Protein AF-A0A430BN95-F1 (afdb_monomer_lite)

Organism: Sphingobium yanoikuyae (NCBI:txid13690)

pLDDT: mean 80.83, std 14.02, range [42.5, 96.94]

Structure (mmCIF, N/CA/C/O backbone):
data_AF-A0A430BN95-F1
#
_entry.id   AF-A0A430BN95-F1
#
loop_
_atom_site.group_PDB
_atom_site.id
_atom_site.type_symbol
_atom_site.label_atom_id
_at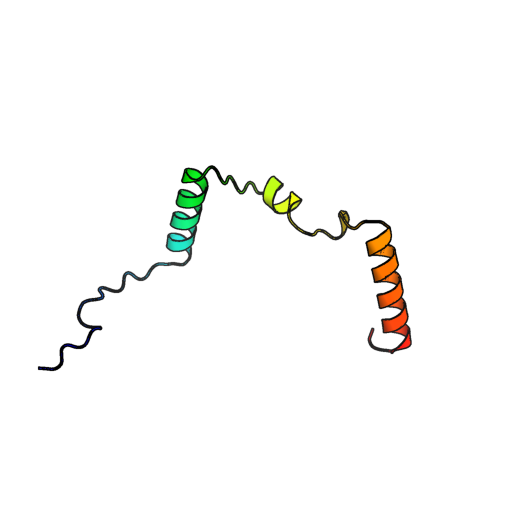om_site.label_alt_id
_atom_site.label_comp_id
_atom_site.label_asym_id
_atom_site.label_entity_id
_atom_site.label_seq_id
_atom_site.pdbx_PDB_ins_code
_atom_site.Cartn_x
_atom_site.Cartn_y
_atom_site.Cartn_z
_atom_site.occupancy
_atom_site.B_iso_or_equiv
_atom_site.auth_seq_id
_atom_site.auth_comp_id
_atom_site.auth_asym_id
_atom_site.auth_atom_id
_atom_site.pdbx_PDB_model_num
ATOM 1 N N . MET A 1 1 ? 28.875 -46.659 -4.635 1.00 42.50 1 MET A N 1
ATOM 2 C CA . MET A 1 1 ? 29.331 -45.311 -5.036 1.00 42.50 1 MET A CA 1
ATOM 3 C C . MET 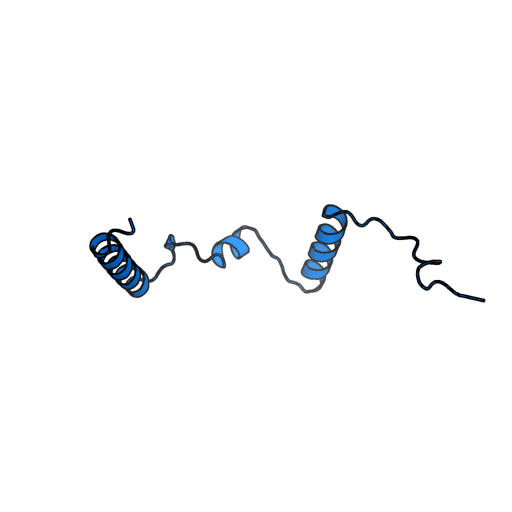A 1 1 ? 28.164 -44.366 -4.860 1.00 42.50 1 MET A C 1
ATOM 5 O O . MET A 1 1 ? 27.248 -44.384 -5.668 1.00 42.50 1 MET A O 1
ATOM 9 N N . ASP A 1 2 ? 28.173 -43.633 -3.757 1.00 52.66 2 ASP A N 1
ATOM 10 C CA . ASP A 1 2 ? 27.120 -42.700 -3.375 1.00 52.66 2 ASP A CA 1
ATOM 11 C C . ASP A 1 2 ? 27.355 -41.378 -4.125 1.00 52.66 2 ASP A C 1
ATOM 13 O O . ASP A 1 2 ? 28.317 -40.655 -3.848 1.00 52.66 2 ASP A O 1
ATOM 17 N N . ARG A 1 3 ? 26.582 -41.115 -5.186 1.00 59.06 3 ARG A N 1
ATOM 18 C CA . ARG A 1 3 ? 26.654 -39.830 -5.894 1.00 59.06 3 ARG A CA 1
ATOM 19 C C . ARG A 1 3 ? 25.775 -38.843 -5.136 1.00 59.06 3 ARG A C 1
ATOM 21 O O . ARG A 1 3 ? 24.583 -38.761 -5.405 1.00 59.06 3 ARG A O 1
ATOM 28 N N . ASP A 1 4 ? 26.377 -38.113 -4.199 1.00 60.06 4 ASP A N 1
ATOM 29 C CA . ASP A 1 4 ? 25.722 -36.989 -3.526 1.00 60.06 4 ASP A CA 1
ATOM 30 C C . ASP A 1 4 ? 25.203 -35.998 -4.591 1.00 60.06 4 ASP A C 1
ATOM 32 O O . ASP A 1 4 ? 26.020 -35.414 -5.313 1.00 60.06 4 ASP A O 1
ATOM 36 N N . PRO A 1 5 ? 23.880 -35.776 -4.707 1.00 59.31 5 PRO A N 1
ATOM 37 C CA . PRO A 1 5 ? 23.300 -34.861 -5.691 1.00 59.31 5 PRO A CA 1
ATOM 38 C C 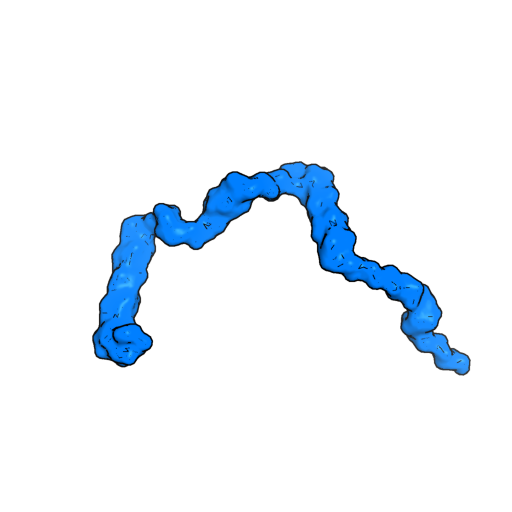. PRO A 1 5 ? 23.718 -33.396 -5.478 1.00 59.31 5 PRO A C 1
ATOM 40 O O . PRO A 1 5 ? 23.443 -32.549 -6.324 1.00 59.31 5 PRO A O 1
ATOM 43 N N . ARG A 1 6 ? 24.408 -33.079 -4.374 1.00 59.75 6 ARG A N 1
ATOM 44 C CA . ARG A 1 6 ? 24.968 -31.752 -4.081 1.00 59.75 6 ARG A CA 1
ATOM 45 C C . ARG A 1 6 ? 26.383 -31.557 -4.637 1.00 59.75 6 ARG A C 1
ATOM 47 O O . ARG A 1 6 ? 26.843 -30.420 -4.725 1.00 59.75 6 ARG A O 1
ATOM 54 N N . LYS A 1 7 ? 27.083 -32.622 -5.054 1.00 51.66 7 LYS A N 1
ATOM 55 C CA . LYS A 1 7 ? 28.402 -32.530 -5.711 1.00 51.66 7 LYS A CA 1
ATOM 56 C C . LYS A 1 7 ? 28.237 -32.129 -7.178 1.00 51.66 7 LYS A C 1
ATOM 58 O O . LYS A 1 7 ? 28.263 -32.962 -8.077 1.00 51.66 7 LYS A O 1
ATOM 63 N N . GLY A 1 8 ? 28.056 -30.836 -7.413 1.00 51.59 8 GLY A N 1
ATOM 64 C CA . GLY A 1 8 ? 27.940 -30.271 -8.761 1.00 51.59 8 GLY A CA 1
ATOM 65 C C . GLY A 1 8 ? 27.238 -28.922 -8.797 1.00 51.59 8 GLY A C 1
ATOM 66 O O . GLY A 1 8 ? 27.383 -28.185 -9.769 1.00 51.59 8 GLY A O 1
ATOM 67 N N . TRP A 1 9 ? 26.537 -28.552 -7.722 1.00 53.66 9 TRP A N 1
ATOM 68 C CA . TRP A 1 9 ? 26.043 -27.194 -7.592 1.00 53.66 9 TRP A CA 1
ATOM 69 C C . TRP A 1 9 ? 27.210 -26.304 -7.168 1.00 53.66 9 TRP A C 1
ATOM 71 O O . TRP A 1 9 ? 27.510 -26.148 -5.985 1.00 53.66 9 TRP A O 1
ATOM 81 N N . SER A 1 10 ? 27.900 -25.728 -8.154 1.00 58.81 10 SER A N 1
ATOM 82 C CA . SER A 1 10 ? 28.603 -24.467 -7.939 1.00 58.81 10 SER A CA 1
ATOM 83 C C . SER A 1 10 ? 27.508 -23.444 -7.645 1.00 58.81 10 SER A C 1
ATOM 85 O O . SER A 1 10 ? 26.918 -22.861 -8.553 1.00 58.81 10 SER A O 1
ATOM 87 N N . GLY A 1 11 ? 27.091 -23.395 -6.378 1.00 57.94 11 GLY A N 1
ATOM 88 C CA . GLY A 1 11 ? 26.009 -22.555 -5.903 1.00 57.94 11 GLY A CA 1
ATOM 89 C C . GLY A 1 11 ? 26.421 -21.112 -6.103 1.00 57.94 11 GLY A C 1
ATOM 90 O O . GLY A 1 11 ? 27.118 -20.546 -5.265 1.00 57.94 11 GLY A O 1
ATOM 91 N N . MET A 1 12 ? 26.034 -20.537 -7.240 1.00 64.94 12 MET A N 1
ATOM 92 C CA . MET A 1 12 ? 26.147 -19.109 -7.461 1.00 64.94 12 MET A CA 1
ATOM 93 C C . MET A 1 12 ? 25.359 -18.447 -6.336 1.00 64.94 12 MET A C 1
ATOM 95 O O . MET A 1 12 ? 24.142 -18.614 -6.239 1.00 64.94 12 MET A O 1
ATOM 99 N N . ILE A 1 13 ? 26.071 -17.770 -5.438 1.00 76.06 13 ILE A N 1
ATOM 100 C CA . ILE A 1 13 ? 25.454 -16.964 -4.393 1.00 76.06 13 ILE A CA 1
ATOM 101 C C . ILE A 1 13 ? 24.802 -15.795 -5.124 1.00 76.06 13 ILE A C 1
ATOM 103 O O . ILE A 1 13 ? 25.458 -14.813 -5.452 1.00 76.06 13 ILE A O 1
ATOM 107 N N . ILE A 1 14 ? 23.522 -15.945 -5.452 1.00 80.31 14 ILE A N 1
ATOM 108 C CA . ILE A 1 14 ? 22.718 -14.877 -6.033 1.00 80.31 14 ILE A CA 1
ATOM 109 C C . ILE A 1 14 ? 22.419 -13.908 -4.900 1.00 80.31 14 ILE A C 1
ATOM 111 O O . ILE A 1 14 ? 21.788 -14.275 -3.903 1.00 80.31 14 ILE A O 1
ATOM 115 N N . THR A 1 15 ? 22.880 -12.670 -5.037 1.00 90.62 15 THR A N 1
ATOM 116 C CA . THR A 1 15 ? 22.497 -11.632 -4.088 1.00 90.62 15 THR A CA 1
ATOM 117 C C . THR A 1 15 ? 21.044 -11.230 -4.332 1.00 90.62 15 THR A C 1
ATOM 119 O O . THR A 1 15 ? 20.496 -11.391 -5.426 1.00 90.62 15 THR A O 1
ATOM 122 N N . LEU A 1 16 ? 20.399 -10.650 -3.318 1.00 89.00 16 LEU A N 1
ATOM 123 C CA . LEU A 1 16 ? 19.072 -10.057 -3.496 1.00 89.00 16 LEU A CA 1
ATOM 124 C C . LEU A 1 16 ? 19.070 -9.034 -4.647 1.00 89.00 16 LEU A C 1
ATOM 126 O O . LEU A 1 16 ? 18.103 -8.959 -5.400 1.00 89.00 16 LEU A O 1
ATOM 130 N N . SER A 1 17 ? 20.160 -8.284 -4.812 1.00 91.75 17 SER A N 1
ATOM 131 C CA . SER A 1 17 ? 20.319 -7.316 -5.897 1.00 91.75 17 SER A CA 1
ATOM 132 C C . SER A 1 17 ? 20.299 -7.979 -7.276 1.00 91.75 17 SER A C 1
ATOM 134 O O . SER A 1 17 ? 19.576 -7.502 -8.150 1.00 91.75 17 SER A O 1
ATOM 136 N N . ASP A 1 18 ? 21.010 -9.096 -7.453 1.00 90.38 18 ASP A N 1
ATOM 137 C CA . ASP A 1 18 ? 21.059 -9.838 -8.724 1.00 90.38 18 ASP A CA 1
ATOM 138 C C . ASP A 1 18 ? 19.683 -10.407 -9.089 1.00 90.38 18 ASP A C 1
ATOM 140 O O . ASP A 1 18 ? 19.213 -10.276 -10.222 1.00 90.38 18 ASP A O 1
ATOM 144 N N . LEU A 1 19 ? 18.985 -10.974 -8.100 1.00 89.25 19 LEU A N 1
ATOM 145 C CA . LEU A 1 19 ? 17.623 -11.472 -8.277 1.00 89.25 19 LEU A CA 1
ATOM 146 C C . LEU A 1 19 ? 16.664 -10.349 -8.703 1.00 89.25 19 LEU A C 1
ATOM 148 O O . LEU A 1 19 ? 15.866 -10.516 -9.628 1.00 89.25 19 LEU A O 1
ATOM 152 N N . LEU A 1 20 ? 16.730 -9.197 -8.032 1.00 90.88 20 LEU A N 1
ATOM 153 C CA . LEU A 1 20 ? 15.872 -8.053 -8.337 1.00 90.88 20 LEU A CA 1
ATOM 154 C C . LEU A 1 20 ? 16.181 -7.449 -9.712 1.00 90.88 20 LEU A C 1
ATOM 156 O O . LEU A 1 20 ? 15.250 -7.009 -10.389 1.00 90.88 20 LEU A O 1
ATOM 160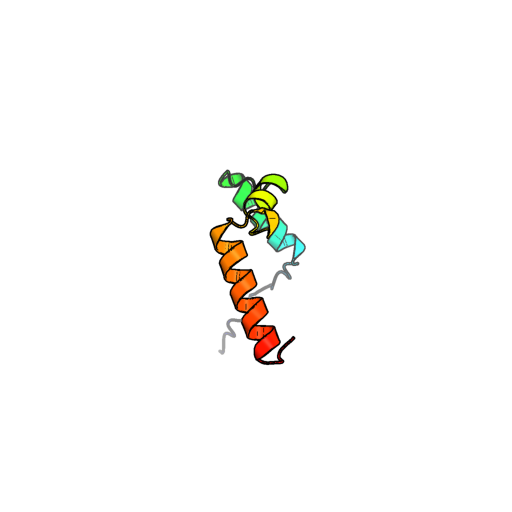 N N . ALA A 1 21 ? 17.447 -7.446 -10.138 1.00 89.25 21 ALA A N 1
ATOM 161 C CA . ALA A 1 21 ? 17.844 -7.017 -11.476 1.00 89.25 21 ALA A CA 1
ATOM 162 C C . ALA A 1 21 ? 17.207 -7.908 -12.555 1.00 89.25 21 ALA A C 1
ATOM 164 O O . ALA A 1 21 ? 16.478 -7.396 -13.407 1.00 89.25 21 ALA A O 1
ATOM 165 N N . GLY A 1 22 ? 17.344 -9.234 -12.441 1.00 90.69 22 GLY A N 1
ATOM 166 C CA . GLY A 1 22 ? 16.741 -10.174 -13.396 1.00 90.69 22 GLY A CA 1
ATOM 167 C C . GLY A 1 22 ? 15.208 -10.090 -13.449 1.00 90.69 22 GLY A C 1
ATOM 168 O O . GLY A 1 22 ? 14.600 -10.194 -14.516 1.00 90.69 22 GLY A O 1
ATOM 169 N N . ILE A 1 23 ? 14.551 -9.830 -12.312 1.00 89.69 23 ILE A N 1
ATOM 170 C CA . ILE A 1 23 ? 13.099 -9.590 -12.278 1.00 89.69 23 ILE A CA 1
ATOM 171 C C . ILE A 1 23 ? 12.729 -8.317 -13.052 1.00 89.69 23 ILE A C 1
ATOM 173 O O . ILE A 1 23 ? 11.753 -8.333 -13.804 1.00 89.69 23 ILE A O 1
ATOM 177 N N . ARG A 1 24 ? 13.476 -7.217 -12.880 1.00 87.12 24 ARG A N 1
ATOM 178 C CA . ARG A 1 24 ? 13.218 -5.947 -13.583 1.00 87.12 24 ARG A CA 1
ATOM 179 C C . ARG A 1 24 ? 13.393 -6.098 -15.092 1.00 87.12 24 ARG A C 1
ATOM 181 O O . ARG A 1 24 ? 12.521 -5.661 -15.839 1.00 87.12 24 ARG A O 1
ATOM 188 N N . GLU A 1 25 ? 14.456 -6.768 -15.527 1.00 89.50 25 GLU A N 1
ATOM 189 C CA . GLU A 1 25 ? 14.709 -7.065 -16.943 1.00 89.50 25 GLU A CA 1
ATOM 190 C C . GLU A 1 25 ? 13.579 -7.894 -17.557 1.00 89.50 25 GLU A C 1
ATOM 192 O O . GLU A 1 25 ? 13.028 -7.536 -18.600 1.00 89.50 25 GLU A O 1
ATOM 197 N N . ARG A 1 26 ? 13.154 -8.963 -16.871 1.00 90.56 26 ARG A N 1
ATOM 198 C CA . ARG A 1 26 ? 12.050 -9.808 -17.338 1.00 90.56 26 ARG A CA 1
ATOM 199 C C . ARG A 1 26 ? 10.732 -9.041 -17.426 1.00 90.56 26 ARG A C 1
ATOM 201 O O . ARG A 1 26 ? 9.979 -9.232 -18.376 1.00 90.56 26 ARG A O 1
ATOM 208 N N . LYS A 1 27 ? 10.437 -8.180 -16.450 1.00 87.50 27 LYS A N 1
ATOM 209 C CA . LYS A 1 27 ? 9.241 -7.327 -16.476 1.00 87.50 27 LYS A CA 1
ATOM 210 C C . LYS A 1 27 ? 9.265 -6.365 -17.663 1.00 87.50 27 LYS A C 1
ATOM 212 O O . LYS A 1 27 ? 8.268 -6.283 -18.375 1.00 87.50 27 LYS A O 1
ATOM 217 N N . ALA A 1 28 ? 10.407 -5.730 -17.932 1.00 85.56 28 ALA A N 1
ATOM 218 C CA . ALA A 1 28 ? 10.579 -4.859 -19.092 1.00 85.56 28 ALA A CA 1
ATOM 219 C C . ALA A 1 28 ? 10.381 -5.613 -20.420 1.00 85.56 28 ALA A C 1
ATOM 221 O O . ALA A 1 28 ? 9.651 -5.134 -21.284 1.00 85.56 28 ALA A O 1
ATOM 222 N N . ALA A 1 29 ? 10.941 -6.821 -20.554 1.00 89.19 29 ALA A N 1
ATOM 223 C CA . ALA A 1 29 ? 10.748 -7.670 -21.734 1.00 89.19 29 ALA A CA 1
ATOM 224 C C . ALA A 1 29 ? 9.274 -8.063 -21.966 1.00 89.19 29 ALA A C 1
ATOM 226 O O . ALA A 1 29 ? 8.849 -8.249 -23.102 1.00 89.19 29 ALA A O 1
ATOM 227 N N . LEU A 1 30 ? 8.484 -8.160 -20.893 1.00 88.75 30 LEU A N 1
ATOM 228 C CA . LEU A 1 30 ? 7.042 -8.417 -20.944 1.00 88.75 30 LEU A CA 1
ATOM 229 C C . LEU A 1 30 ? 6.200 -7.139 -21.128 1.00 88.75 30 LEU A C 1
ATOM 231 O O . LEU A 1 30 ? 4.974 -7.214 -21.099 1.00 88.75 30 LEU A O 1
ATOM 235 N N . GLY A 1 31 ? 6.827 -5.965 -21.271 1.00 84.06 31 GLY A N 1
ATOM 236 C CA . GLY A 1 31 ? 6.132 -4.675 -21.344 1.00 84.06 31 GLY A CA 1
ATOM 237 C C . GLY A 1 31 ? 5.487 -4.236 -20.023 1.00 84.06 31 GLY A C 1
ATOM 238 O O . GLY A 1 31 ? 4.677 -3.310 -20.005 1.00 84.06 31 GLY A O 1
ATOM 239 N N . ILE A 1 32 ? 5.833 -4.884 -18.907 1.00 80.50 32 ILE A N 1
ATOM 240 C CA . ILE A 1 32 ? 5.340 -4.554 -17.569 1.00 80.50 32 ILE A CA 1
ATOM 241 C C . ILE A 1 32 ? 6.247 -3.467 -16.996 1.00 80.50 32 ILE A C 1
ATOM 243 O O . ILE A 1 32 ? 7.312 -3.740 -16.440 1.00 80.50 32 ILE A O 1
ATOM 247 N N . ILE A 1 33 ? 5.827 -2.216 -17.160 1.00 73.94 33 ILE A N 1
ATOM 248 C CA . ILE A 1 33 ? 6.547 -1.056 -16.639 1.00 73.94 33 ILE A CA 1
ATOM 249 C C . ILE A 1 33 ? 5.954 -0.690 -15.276 1.00 73.94 33 ILE A C 1
ATOM 251 O O . ILE A 1 33 ? 4.971 0.048 -15.180 1.00 73.94 33 ILE A O 1
ATOM 255 N N . ASP A 1 34 ? 6.572 -1.204 -14.213 1.00 73.00 34 ASP A N 1
ATOM 256 C CA . ASP A 1 34 ? 6.263 -0.824 -12.832 1.00 73.00 34 ASP A CA 1
ATOM 257 C C . ASP A 1 34 ? 6.858 0.560 -12.536 1.00 73.00 34 ASP A C 1
ATOM 259 O O . ASP A 1 34 ? 7.884 0.685 -11.863 1.00 73.00 34 ASP A O 1
ATOM 263 N N . THR A 1 35 ? 6.246 1.623 -13.065 1.00 80.75 35 THR A N 1
ATOM 264 C CA . THR A 1 35 ? 6.655 2.974 -12.665 1.00 80.75 35 THR A CA 1
ATOM 265 C C . THR A 1 35 ? 6.268 3.214 -11.200 1.00 80.75 35 THR A C 1
ATOM 267 O O . THR A 1 35 ? 5.264 2.652 -10.728 1.00 80.75 35 THR A O 1
ATOM 270 N N . PRO A 1 36 ? 7.023 4.041 -10.456 1.00 79.19 36 PRO A N 1
ATOM 271 C CA . PRO A 1 36 ? 6.651 4.423 -9.096 1.00 79.19 36 PRO A CA 1
ATOM 272 C C . PRO A 1 36 ? 5.213 4.955 -9.019 1.00 79.19 36 PRO A C 1
ATOM 274 O O . PRO A 1 36 ? 4.447 4.555 -8.149 1.00 79.19 36 PRO A O 1
ATOM 277 N N . GLU A 1 37 ? 4.796 5.751 -10.002 1.00 76.94 37 GLU A N 1
ATOM 278 C CA . GLU A 1 37 ? 3.470 6.370 -10.066 1.00 76.94 37 GLU A CA 1
ATOM 279 C C . GLU A 1 37 ? 2.361 5.333 -10.286 1.00 76.94 37 GLU A C 1
ATOM 281 O O . GLU A 1 37 ? 1.291 5.416 -9.680 1.00 76.94 37 GLU A O 1
ATOM 286 N N . ARG A 1 38 ? 2.600 4.327 -11.141 1.00 75.06 38 ARG A N 1
ATOM 287 C CA . ARG A 1 38 ? 1.658 3.217 -11.372 1.00 75.06 38 ARG A CA 1
ATOM 288 C C . ARG A 1 38 ? 1.556 2.320 -10.147 1.00 75.06 38 ARG A C 1
ATOM 290 O O . ARG A 1 38 ? 0.450 1.942 -9.758 1.00 75.06 38 ARG A O 1
ATOM 297 N N . THR A 1 39 ? 2.692 2.046 -9.515 1.00 79.69 39 THR A N 1
ATOM 298 C CA . THR A 1 39 ? 2.765 1.290 -8.263 1.00 79.69 39 THR A CA 1
ATOM 299 C C . THR A 1 39 ? 1.983 1.999 -7.158 1.00 79.69 39 THR A C 1
ATOM 301 O O . THR A 1 39 ? 1.140 1.383 -6.505 1.00 79.69 39 THR A O 1
ATO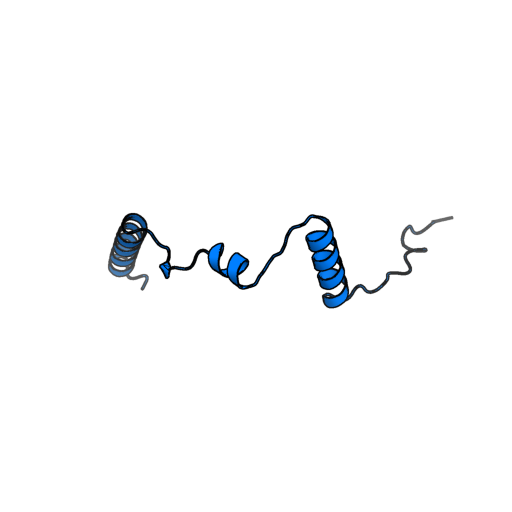M 304 N N . ASP A 1 40 ? 2.172 3.308 -6.997 1.00 77.50 40 ASP A N 1
ATOM 305 C CA . ASP A 1 40 ? 1.445 4.105 -6.008 1.00 77.50 40 ASP A CA 1
ATOM 306 C C . ASP A 1 40 ? -0.042 4.266 -6.345 1.00 77.50 40 ASP A C 1
ATOM 308 O O . ASP A 1 40 ? -0.880 4.292 -5.442 1.00 77.50 40 ASP A O 1
ATOM 312 N N . ALA A 1 41 ? -0.413 4.292 -7.627 1.00 73.19 41 ALA A N 1
ATOM 313 C CA . ALA A 1 41 ? -1.815 4.247 -8.028 1.00 73.19 41 ALA A CA 1
ATOM 314 C C . ALA A 1 41 ? -2.474 2.900 -7.668 1.00 73.19 41 ALA A C 1
ATOM 316 O O . ALA A 1 41 ? -3.626 2.870 -7.231 1.00 73.19 41 ALA A O 1
ATOM 317 N N . MET A 1 42 ? -1.776 1.777 -7.836 1.00 73.62 42 MET A N 1
ATOM 318 C CA . MET A 1 42 ? -2.299 0.454 -7.472 1.00 73.62 42 MET A CA 1
ATOM 319 C C . MET A 1 42 ? -2.314 0.213 -5.962 1.00 73.62 42 MET A C 1
ATOM 321 O O . MET A 1 42 ? -3.100 -0.601 -5.468 1.00 73.62 42 MET A O 1
ATOM 325 N N . ARG A 1 43 ? -1.462 0.919 -5.214 1.00 77.62 43 ARG A N 1
ATOM 326 C CA . ARG A 1 43 ? -1.415 0.831 -3.760 1.00 77.62 43 ARG A CA 1
ATOM 327 C C . ARG A 1 43 ? -2.784 1.188 -3.185 1.00 77.62 43 ARG A C 1
ATOM 329 O O . ARG A 1 43 ? -3.370 2.223 -3.502 1.00 77.62 43 ARG A O 1
ATOM 336 N N . ASN A 1 44 ? -3.286 0.333 -2.294 1.00 69.06 44 ASN A N 1
ATOM 337 C CA . ASN A 1 44 ? -4.500 0.598 -1.526 1.00 69.06 44 ASN A CA 1
ATOM 338 C C . ASN A 1 44 ? -4.207 1.668 -0.466 1.00 69.06 44 ASN A C 1
ATOM 340 O O . ASN A 1 44 ? -4.075 1.388 0.726 1.00 69.06 44 ASN A O 1
ATOM 344 N N . SER A 1 45 ? -4.030 2.901 -0.925 1.00 71.94 45 SER A N 1
ATOM 345 C CA . SER A 1 45 ? -3.879 4.062 -0.072 1.00 71.94 45 SER A CA 1
ATOM 346 C C . SER A 1 45 ? -5.230 4.394 0.557 1.00 71.94 45 SER A C 1
ATOM 348 O O . SER A 1 45 ? -6.282 4.372 -0.089 1.00 71.94 45 SER A O 1
ATOM 350 N N . GLY A 1 46 ? -5.217 4.720 1.852 1.00 68.75 46 GLY A N 1
ATOM 351 C CA . GLY A 1 46 ? -6.427 5.131 2.569 1.00 68.75 46 GLY A CA 1
ATOM 352 C C . GLY A 1 46 ? -7.136 6.328 1.919 1.00 68.75 46 GLY A C 1
ATOM 353 O O . GLY A 1 46 ? -8.356 6.453 2.046 1.00 68.75 46 GLY A O 1
ATOM 354 N N . SER A 1 47 ? -6.395 7.147 1.165 1.00 71.06 47 SER A N 1
ATOM 355 C CA . SER A 1 47 ? -6.893 8.297 0.404 1.00 71.06 47 SER A CA 1
ATOM 356 C C . SER A 1 47 ? -7.865 7.915 -0.716 1.00 71.06 47 SER A C 1
ATOM 358 O O . SER A 1 47 ? -8.775 8.684 -1.011 1.00 71.06 47 SER A O 1
ATOM 360 N N . ARG A 1 48 ? -7.756 6.707 -1.288 1.00 76.19 48 ARG A N 1
ATOM 361 C CA . ARG A 1 48 ? -8.664 6.200 -2.334 1.00 76.19 48 ARG A CA 1
ATOM 362 C C . ARG A 1 48 ? -9.875 5.437 -1.795 1.00 76.19 48 ARG A C 1
ATOM 364 O O . ARG A 1 48 ? -10.657 4.887 -2.570 1.00 76.19 48 ARG A O 1
ATOM 371 N N . ARG A 1 49 ? -10.068 5.373 -0.471 1.00 86.50 49 ARG A N 1
ATOM 372 C CA . ARG A 1 49 ? -11.240 4.697 0.109 1.00 86.50 49 ARG A CA 1
ATOM 373 C C . ARG A 1 49 ? -12.522 5.357 -0.397 1.00 86.50 49 ARG A C 1
ATOM 375 O O . ARG A 1 49 ? -12.636 6.578 -0.456 1.00 86.50 49 ARG A O 1
ATOM 382 N N . THR A 1 50 ? -13.523 4.549 -0.716 1.00 87.62 50 THR A N 1
ATOM 383 C CA . THR A 1 50 ? -14.863 5.064 -1.009 1.00 87.62 50 THR A CA 1
ATOM 384 C C . THR A 1 50 ? -15.520 5.588 0.268 1.00 87.62 50 THR A C 1
ATOM 386 O O . THR A 1 50 ? -15.161 5.174 1.377 1.00 87.62 50 THR A O 1
ATOM 389 N N . ALA A 1 51 ? -16.526 6.457 0.130 1.00 91.38 51 ALA A N 1
ATOM 390 C CA . ALA A 1 51 ? -17.324 6.922 1.268 1.00 91.38 51 ALA A CA 1
ATOM 391 C C . ALA A 1 51 ? -17.915 5.743 2.063 1.00 91.38 51 ALA A C 1
ATOM 393 O O . ALA A 1 51 ? -17.817 5.705 3.288 1.00 91.38 51 ALA A O 1
ATOM 394 N N . ARG A 1 52 ? -18.401 4.712 1.354 1.00 93.31 52 ARG A N 1
ATOM 395 C CA . ARG A 1 52 ? -18.904 3.467 1.954 1.00 93.31 52 ARG A CA 1
ATOM 396 C C . ARG A 1 52 ? -17.857 2.771 2.823 1.00 93.31 52 ARG A C 1
ATOM 398 O O . ARG A 1 52 ? -18.165 2.356 3.937 1.00 93.31 52 ARG A O 1
ATOM 405 N N . LYS A 1 53 ? -16.617 2.642 2.335 1.00 91.38 53 LYS A N 1
ATOM 406 C CA . LYS A 1 53 ? -15.539 1.997 3.098 1.00 91.38 53 LYS A CA 1
ATOM 407 C C . LYS A 1 53 ? -15.142 2.825 4.321 1.00 91.38 53 LYS A C 1
ATOM 409 O O . LYS A 1 53 ? -14.926 2.247 5.378 1.00 91.38 53 LYS A O 1
ATOM 414 N N . ARG A 1 54 ? -15.092 4.156 4.207 1.00 92.69 54 ARG A N 1
ATOM 415 C CA . ARG A 1 54 ? -14.838 5.036 5.361 1.00 92.69 54 ARG A CA 1
ATOM 416 C C . ARG A 1 54 ? -15.907 4.882 6.442 1.00 92.69 54 ARG A C 1
ATOM 418 O O . ARG A 1 54 ? -15.553 4.652 7.590 1.00 92.69 54 ARG A O 1
ATOM 425 N N . ALA A 1 55 ? -17.185 4.910 6.068 1.00 94.94 55 ALA A N 1
ATOM 426 C CA . ALA A 1 55 ? -18.286 4.716 7.013 1.00 94.94 55 ALA A CA 1
ATOM 427 C C . ALA A 1 55 ? -18.240 3.335 7.690 1.00 94.94 55 ALA A C 1
ATOM 429 O O . ALA A 1 55 ? -18.458 3.220 8.891 1.00 94.94 55 ALA A O 1
ATOM 430 N N . MET A 1 56 ? -17.910 2.280 6.936 1.00 95.69 56 MET A N 1
ATOM 431 C CA . MET A 1 56 ? -17.720 0.941 7.502 1.00 95.69 56 MET A CA 1
ATOM 432 C C . MET A 1 56 ? -16.579 0.903 8.528 1.00 95.69 56 MET A C 1
ATOM 434 O O . MET A 1 56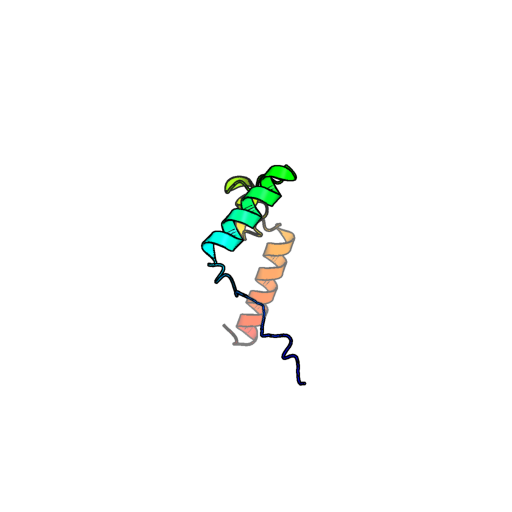 ? -16.749 0.305 9.586 1.00 95.69 56 MET A O 1
ATOM 438 N N . LEU A 1 57 ? -15.435 1.524 8.225 1.00 94.69 57 LEU A N 1
ATOM 439 C CA . LEU A 1 57 ? -14.293 1.571 9.140 1.00 94.69 57 LEU A CA 1
ATOM 440 C C . LEU A 1 57 ? -14.606 2.381 10.403 1.00 94.69 57 LEU A C 1
ATOM 442 O O . LEU A 1 57 ? -14.284 1.912 11.484 1.00 94.69 57 LEU A O 1
ATOM 446 N N . ALA A 1 58 ? -15.305 3.514 10.284 1.00 94.75 58 ALA A N 1
ATOM 447 C CA . ALA A 1 58 ? -15.722 4.318 11.436 1.00 94.75 58 ALA A CA 1
ATOM 448 C C . ALA A 1 58 ? -16.607 3.525 12.414 1.00 94.75 58 ALA A C 1
ATOM 450 O O . ALA A 1 58 ? -16.395 3.580 13.618 1.00 94.75 58 ALA A O 1
ATOM 451 N N . ARG A 1 59 ? -17.540 2.709 11.898 1.00 96.69 59 ARG A N 1
ATOM 452 C CA . ARG A 1 59 ? -18.371 1.814 12.728 1.00 96.69 59 ARG A CA 1
ATOM 453 C C . ARG A 1 59 ? -17.558 0.719 13.418 1.00 96.69 59 ARG A C 1
ATOM 455 O O . ARG A 1 59 ? -17.895 0.302 14.516 1.00 96.69 59 ARG A O 1
ATOM 462 N N . ILE A 1 60 ? -16.536 0.183 12.746 1.00 96.19 60 ILE A N 1
ATOM 463 C CA . ILE A 1 60 ? -15.636 -0.809 13.356 1.00 96.19 60 ILE A CA 1
ATOM 464 C C . ILE A 1 60 ? -14.837 -0.155 14.481 1.00 96.19 60 ILE A C 1
ATOM 466 O O . ILE A 1 60 ? -14.699 -0.749 15.543 1.00 96.19 60 ILE A O 1
ATOM 470 N N . GLU A 1 61 ? -14.343 1.058 14.248 1.00 95.75 61 GLU A N 1
ATOM 471 C CA . GLU A 1 61 ? -13.580 1.825 15.227 1.00 95.75 61 GLU A CA 1
ATOM 472 C C . GLU A 1 61 ? -14.421 2.159 16.463 1.00 95.75 61 GLU A C 1
ATOM 474 O O . GLU A 1 61 ? -13.976 1.925 17.578 1.00 95.75 61 GLU A O 1
ATOM 479 N N . GLU A 1 62 ? -15.662 2.610 16.271 1.00 96.25 62 GLU A N 1
ATOM 480 C CA . GLU A 1 62 ? -16.634 2.830 17.347 1.00 96.25 62 GLU A CA 1
ATOM 481 C C . GLU A 1 62 ? -16.836 1.570 18.196 1.00 96.25 62 GLU A C 1
ATOM 483 O O . GLU A 1 62 ? -16.559 1.595 19.392 1.00 96.25 62 GLU A O 1
ATOM 488 N N . ARG A 1 63 ? -17.152 0.428 17.568 1.00 96.94 63 ARG A N 1
ATOM 489 C CA . ARG A 1 63 ? -17.281 -0.848 18.293 1.00 96.94 63 ARG A CA 1
ATOM 490 C C . ARG A 1 63 ? -16.005 -1.268 19.018 1.00 96.94 63 ARG A C 1
ATOM 492 O O . ARG A 1 63 ? -16.075 -1.941 20.039 1.00 96.94 63 ARG A O 1
ATOM 499 N N . SER A 1 64 ? -14.841 -0.935 18.465 1.00 94.88 64 SER A N 1
ATOM 500 C CA . SER A 1 64 ? -13.554 -1.252 19.083 1.00 94.88 64 SER A CA 1
ATOM 501 C C . SER A 1 64 ? -13.329 -0.448 20.362 1.00 94.88 64 SER A C 1
ATOM 503 O O . SER A 1 64 ? -12.805 -1.002 21.328 1.00 94.88 64 SER A O 1
ATOM 505 N N . ARG A 1 65 ? -13.736 0.829 20.371 1.00 95.19 65 ARG A N 1
ATOM 506 C CA . ARG A 1 65 ? -13.702 1.683 21.567 1.00 95.19 65 ARG A CA 1
ATOM 507 C C . ARG A 1 65 ? -14.696 1.190 22.613 1.00 95.19 65 ARG A C 1
ATOM 509 O O . ARG A 1 65 ? -14.324 1.052 23.771 1.00 95.19 65 ARG A O 1
ATOM 516 N N . ASP A 1 66 ? -15.910 0.829 22.199 1.00 95.50 66 ASP A N 1
ATOM 517 C CA . ASP A 1 66 ? -16.926 0.269 23.104 1.00 95.50 66 ASP A CA 1
ATOM 518 C C . ASP A 1 66 ? -16.460 -1.040 23.760 1.00 95.50 66 ASP A C 1
ATOM 520 O O . ASP A 1 66 ? -16.780 -1.323 24.912 1.00 95.50 66 ASP A O 1
ATOM 524 N N . ALA A 1 67 ? -15.674 -1.836 23.032 1.00 95.25 67 ALA A N 1
ATOM 525 C CA . ALA A 1 67 ? -15.072 -3.068 23.530 1.00 95.25 67 ALA A CA 1
ATOM 526 C C . ALA A 1 67 ? -13.784 -2.851 24.354 1.00 95.25 67 ALA A C 1
ATOM 528 O O . ALA A 1 67 ? -13.206 -3.830 24.824 1.00 95.25 67 ALA A O 1
ATOM 529 N N . GLY A 1 68 ? -13.309 -1.608 24.508 1.00 95.19 68 GLY A N 1
ATOM 530 C CA . GLY A 1 68 ? -12.099 -1.275 25.269 1.00 95.19 68 GLY A CA 1
ATOM 531 C C . GLY A 1 68 ? -10.791 -1.790 24.656 1.00 95.19 68 GLY A C 1
ATOM 532 O O . GLY A 1 68 ? -9.815 -1.991 25.372 1.00 95.19 68 GLY A O 1
ATOM 533 N N . VAL A 1 69 ? -10.770 -2.057 23.346 1.00 91.19 69 VAL A N 1
ATOM 534 C CA . VAL A 1 69 ? -9.586 -2.584 22.638 1.00 91.19 69 VAL A CA 1
ATOM 535 C C . VAL A 1 69 ? -8.615 -1.465 22.231 1.00 91.19 69 VAL A C 1
ATOM 537 O O . VAL A 1 69 ? -7.430 -1.729 22.028 1.00 91.19 69 VAL A O 1
ATOM 540 N N . VAL A 1 70 ? -9.117 -0.232 22.090 1.00 66.06 70 VAL A N 1
ATOM 541 C CA . VAL A 1 70 ? -8.369 0.977 21.696 1.00 66.06 70 VAL A CA 1
ATOM 542 C C . VAL A 1 70 ? -8.611 2.070 22.720 1.00 66.06 70 VAL A C 1
ATOM 544 O O . VAL A 1 70 ? -9.791 2.224 23.107 1.00 66.06 70 VAL A O 1
#

Secondary structure (DSSP, 8-state):
----TTTT-------HHHHHHHHHHHHHHTT----HHHHHHHS--GGG--HHHHHHHHHHHHHHHHTT--

Radius of gyration: 24.09 Å; chains: 1; bounding box: 48×54×47 Å

Foldseek 3Di:
DDDDPPVPCPPPPQDPVNVVVVVCVVCVVVVNDPDVVVVVVPDPDPVPDDPVRVVVVVVVVVVCVVVVVD

Sequence (70 aa):
MDRDPRKGWSGMIITLSDLLAGIRERKAALGIIDTPERTDAMRNSGSRRTARKRAMLARIEERSRDAGVV